Protein AF-A0A497K4I7-F1 (afdb_monomer_lite)

Structure (mmCIF, N/CA/C/O backbone):
data_AF-A0A497K4I7-F1
#
_entry.id   AF-A0A497K4I7-F1
#
loop_
_atom_site.group_PDB
_atom_site.id
_atom_site.type_symbol
_atom_site.label_atom_id
_atom_site.label_alt_id
_atom_site.label_comp_id
_atom_site.label_asym_id
_atom_site.label_entity_id
_atom_site.label_seq_id
_atom_site.pdbx_PDB_ins_code
_atom_site.Cartn_x
_atom_site.Cartn_y
_atom_site.Cartn_z
_atom_site.occupancy
_atom_site.B_iso_or_equiv
_atom_site.auth_seq_id
_atom_site.auth_comp_id
_atom_site.auth_asym_id
_atom_site.auth_atom_id
_atom_site.pdbx_PDB_model_num
ATOM 1 N N . MET A 1 1 ? -10.041 5.817 21.865 1.00 87.69 1 MET A N 1
ATOM 2 C CA . MET A 1 1 ? -8.755 6.330 21.330 1.00 87.69 1 MET A CA 1
ATOM 3 C C . MET A 1 1 ? -8.911 6.553 19.830 1.00 87.69 1 MET A C 1
ATOM 5 O O . MET A 1 1 ? -9.837 5.979 19.276 1.00 87.69 1 MET A O 1
ATOM 9 N N . GLU A 1 2 ? -8.095 7.388 19.181 1.00 95.50 2 GLU A N 1
ATOM 10 C CA . GLU A 1 2 ? -8.092 7.496 17.706 1.00 95.50 2 GLU A CA 1
ATOM 11 C C . GLU A 1 2 ? -7.263 6.373 17.074 1.00 95.50 2 GLU A C 1
ATOM 13 O O . GLU A 1 2 ? -6.288 5.930 17.684 1.00 95.50 2 GLU A O 1
ATOM 18 N N . LEU A 1 3 ? -7.648 5.897 15.887 1.00 98.06 3 LEU A N 1
ATOM 19 C CA . LEU A 1 3 ? -6.806 5.023 15.064 1.00 98.06 3 LEU A CA 1
ATOM 20 C C . LEU A 1 3 ? -5.891 5.893 14.199 1.00 98.06 3 LEU A C 1
ATOM 22 O O . LEU A 1 3 ? -6.379 6.745 13.462 1.00 98.06 3 LEU A O 1
ATOM 26 N N . ILE A 1 4 ? -4.584 5.686 14.287 1.00 98.38 4 ILE A N 1
ATOM 27 C CA . ILE A 1 4 ? -3.560 6.404 13.533 1.00 98.38 4 ILE A CA 1
ATOM 28 C C . ILE A 1 4 ? -3.126 5.519 12.370 1.00 98.38 4 ILE A C 1
ATOM 30 O O . ILE A 1 4 ? -2.641 4.406 12.575 1.00 98.38 4 ILE A O 1
ATOM 34 N N . VAL A 1 5 ? -3.283 6.011 11.145 1.00 98.62 5 VAL A N 1
ATOM 35 C CA . VAL A 1 5 ? -2.940 5.264 9.930 1.00 98.62 5 VAL A CA 1
ATOM 36 C C . VAL A 1 5 ? -1.812 5.965 9.192 1.00 98.62 5 VAL A C 1
ATOM 38 O O . VAL A 1 5 ? -1.880 7.174 8.956 1.00 98.62 5 VAL A O 1
ATOM 41 N N . LYS A 1 6 ? -0.785 5.204 8.803 1.00 98.62 6 LYS A N 1
ATOM 42 C CA . LYS A 1 6 ? 0.316 5.686 7.967 1.00 98.62 6 LYS A CA 1
ATOM 43 C C . LYS A 1 6 ? 0.135 5.221 6.518 1.00 98.62 6 LYS A C 1
ATOM 45 O O . LYS A 1 6 ? 0.376 4.049 6.225 1.00 98.62 6 LYS A O 1
ATOM 50 N N . PRO A 1 7 ? -0.274 6.106 5.595 1.00 98.69 7 PRO A N 1
ATOM 51 C CA . PRO A 1 7 ? -0.312 5.777 4.180 1.00 98.69 7 PRO A CA 1
ATOM 52 C C . PRO A 1 7 ? 1.095 5.801 3.569 1.00 98.69 7 PRO A C 1
ATOM 54 O O . PRO A 1 7 ? 1.846 6.771 3.718 1.00 98.69 7 PRO A O 1
ATOM 57 N N . ILE A 1 8 ? 1.447 4.728 2.860 1.00 98.69 8 ILE A N 1
ATOM 58 C CA . ILE A 1 8 ? 2.739 4.566 2.181 1.00 98.69 8 ILE A CA 1
ATOM 59 C C . ILE A 1 8 ? 2.489 4.131 0.741 1.00 98.69 8 ILE A C 1
ATOM 61 O O . ILE A 1 8 ? 1.824 3.128 0.508 1.00 98.69 8 ILE A O 1
ATOM 65 N N . LEU A 1 9 ? 3.060 4.846 -0.224 1.00 98.69 9 LEU A N 1
ATOM 66 C CA . LEU A 1 9 ? 3.118 4.445 -1.628 1.00 98.69 9 LEU A CA 1
ATOM 67 C C . LEU A 1 9 ? 4.492 3.858 -1.934 1.00 98.69 9 LEU A C 1
ATOM 69 O O . LEU A 1 9 ? 5.486 4.584 -1.913 1.00 98.69 9 LEU A O 1
ATOM 73 N N . THR A 1 10 ? 4.558 2.569 -2.271 1.00 98.38 10 THR A N 1
ATOM 74 C CA . THR A 1 10 ? 5.782 1.986 -2.836 1.00 98.38 10 THR A CA 1
ATOM 75 C C . THR A 1 10 ? 5.745 2.054 -4.351 1.00 98.38 10 THR A C 1
ATOM 77 O O . THR A 1 10 ? 4.765 1.657 -4.981 1.00 98.38 10 THR A O 1
ATOM 80 N N . TYR A 1 11 ? 6.823 2.535 -4.963 1.00 97.25 11 TYR A N 1
ATOM 81 C CA . TYR A 1 11 ? 6.907 2.709 -6.413 1.00 97.25 11 TYR A CA 1
ATOM 82 C C . TYR A 1 11 ? 8.323 2.443 -6.925 1.00 97.25 11 TYR A C 1
ATOM 84 O O . TYR A 1 11 ? 9.274 2.309 -6.157 1.00 97.25 11 TYR A O 1
ATOM 92 N N . ASN A 1 12 ? 8.480 2.368 -8.245 1.00 94.50 12 ASN A N 1
ATOM 93 C CA . ASN A 1 12 ? 9.794 2.400 -8.875 1.00 94.50 12 ASN A CA 1
ATOM 94 C C . ASN A 1 12 ? 9.686 2.979 -10.291 1.00 94.50 12 ASN A C 1
ATOM 96 O O . ASN A 1 12 ? 8.693 2.750 -10.973 1.00 94.50 12 ASN A O 1
ATOM 100 N N . ILE A 1 13 ? 10.709 3.713 -10.732 1.00 93.44 13 ILE A N 1
ATOM 101 C CA . ILE A 1 13 ? 10.779 4.315 -12.070 1.00 93.44 13 ILE A CA 1
ATOM 102 C C . ILE A 1 13 ? 11.928 3.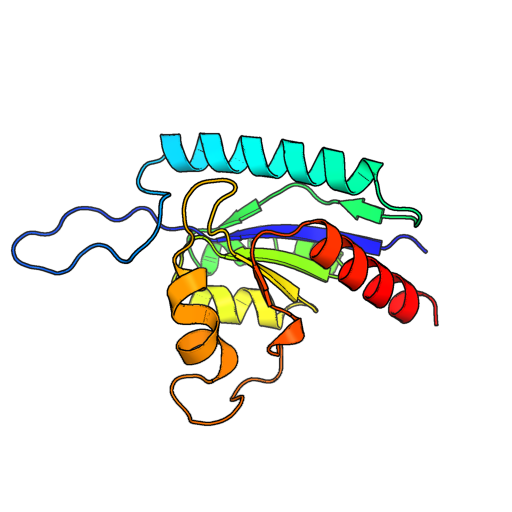649 -12.820 1.00 93.44 13 ILE A C 1
ATOM 104 O O . ILE A 1 13 ? 13.111 3.874 -12.539 1.00 93.44 13 ILE A O 1
ATOM 108 N N . TYR A 1 14 ? 11.570 2.789 -13.769 1.00 90.12 14 TYR A N 1
ATOM 109 C CA . TYR A 1 14 ? 12.526 1.965 -14.494 1.00 90.12 14 TYR A CA 1
ATOM 110 C C . TYR A 1 14 ? 13.097 2.713 -15.698 1.00 90.12 14 TYR A C 1
ATOM 112 O O . TYR A 1 14 ? 12.389 3.394 -16.435 1.00 90.12 14 TYR A O 1
ATOM 120 N N . LYS A 1 15 ? 14.401 2.549 -15.936 1.00 90.62 15 LYS A N 1
ATOM 121 C CA . LYS A 1 15 ? 15.073 3.086 -17.126 1.00 90.62 15 LYS A CA 1
ATOM 122 C C . LYS A 1 15 ? 15.297 1.977 -18.139 1.00 90.62 15 LYS A C 1
ATOM 124 O O . LYS A 1 15 ? 15.761 0.895 -17.774 1.00 90.62 15 LYS A O 1
ATOM 129 N N . ARG A 1 16 ? 15.018 2.270 -19.413 1.00 90.38 16 ARG A N 1
ATOM 130 C CA . ARG A 1 16 ? 15.249 1.338 -20.520 1.00 90.38 16 ARG A CA 1
ATOM 131 C C . ARG A 1 16 ? 16.691 0.848 -20.527 1.00 90.38 16 ARG A C 1
ATOM 133 O O . ARG A 1 16 ? 17.621 1.648 -20.460 1.00 90.38 16 ARG A O 1
ATOM 140 N N . ARG A 1 17 ? 16.857 -0.469 -20.651 1.00 90.44 17 ARG A N 1
ATOM 141 C CA . ARG A 1 17 ? 18.150 -1.123 -20.872 1.00 90.44 17 ARG A CA 1
ATOM 142 C C . ARG A 1 17 ? 18.095 -1.897 -22.175 1.00 90.44 17 ARG A C 1
ATOM 144 O O . ARG A 1 17 ? 17.111 -2.582 -22.454 1.00 90.44 17 ARG A O 1
ATOM 151 N N . GLU A 1 18 ? 19.123 -1.729 -22.993 1.00 94.12 18 GLU A N 1
ATOM 152 C CA . GLU A 1 18 ? 19.224 -2.430 -24.266 1.00 94.12 18 GLU A CA 1
ATOM 153 C C . GLU A 1 18 ? 19.346 -3.943 -24.037 1.00 94.12 18 GLU A C 1
ATOM 155 O O . GLU A 1 18 ? 19.950 -4.385 -23.059 1.00 94.12 18 GLU A O 1
ATOM 160 N N . ALA A 1 19 ? 18.702 -4.723 -24.911 1.00 91.50 19 ALA A N 1
ATOM 161 C CA . ALA A 1 19 ? 18.718 -6.188 -24.901 1.00 91.50 19 ALA A CA 1
ATOM 162 C C . ALA A 1 19 ? 18.365 -6.852 -23.548 1.00 91.50 19 ALA A C 1
ATOM 164 O O . ALA A 1 19 ? 18.774 -7.978 -23.289 1.00 91.50 19 ALA A O 1
ATOM 165 N N . THR A 1 20 ? 17.605 -6.174 -22.679 1.00 90.69 20 THR A N 1
ATOM 166 C CA . THR A 1 20 ? 17.272 -6.659 -21.329 1.00 90.69 20 THR A CA 1
ATOM 167 C C . THR A 1 20 ? 15.808 -6.376 -21.001 1.00 90.69 20 THR A C 1
ATOM 169 O O . THR A 1 20 ? 15.304 -5.295 -21.305 1.00 90.69 20 THR A O 1
ATOM 172 N N . SER A 1 21 ? 15.123 -7.298 -20.318 1.00 86.44 21 SER A N 1
ATOM 173 C CA . SER A 1 21 ? 13.840 -7.001 -19.670 1.00 86.44 21 SER A CA 1
ATOM 174 C C . SER A 1 21 ? 14.073 -6.016 -18.524 1.00 86.44 21 SER A C 1
ATOM 176 O O . SER A 1 21 ? 14.692 -6.357 -17.518 1.00 86.44 21 SER A O 1
ATOM 178 N N . TRP A 1 22 ? 13.627 -4.775 -18.690 1.00 85.62 22 TRP A N 1
ATOM 179 C CA . TRP A 1 22 ? 13.996 -3.677 -17.791 1.00 85.62 22 TRP A CA 1
ATOM 180 C C . TRP A 1 22 ? 12.826 -3.129 -16.972 1.00 85.62 22 TRP A C 1
ATOM 182 O O . TRP A 1 22 ? 13.065 -2.367 -16.039 1.00 85.62 22 TRP A O 1
ATOM 192 N N . ARG A 1 23 ? 11.586 -3.496 -17.321 1.00 88.06 23 ARG A N 1
ATOM 193 C CA . ARG A 1 23 ? 10.359 -2.935 -16.751 1.00 88.06 23 ARG A CA 1
ATOM 194 C C . ARG A 1 23 ? 9.365 -4.039 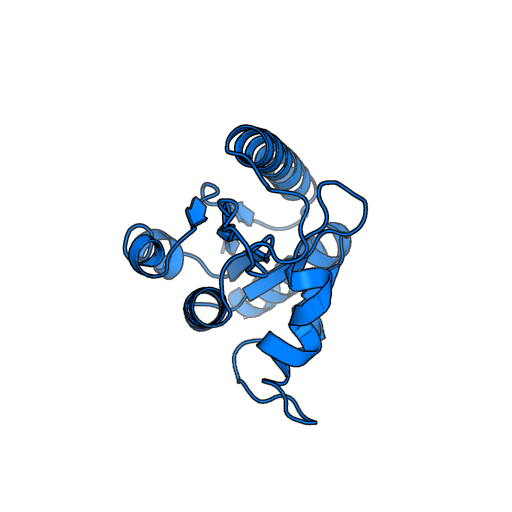-16.373 1.00 88.06 23 ARG A C 1
ATOM 196 O O . ARG A 1 23 ? 9.061 -4.852 -17.247 1.00 88.06 23 ARG A O 1
ATOM 203 N N . PRO A 1 24 ? 8.850 -4.061 -15.133 1.00 87.62 24 PRO A N 1
ATOM 204 C CA . PRO A 1 24 ? 7.735 -4.917 -14.745 1.00 87.62 24 PRO A CA 1
ATOM 205 C C . PRO A 1 24 ? 6.390 -4.318 -15.194 1.00 87.62 24 PRO A C 1
ATOM 207 O O . PRO A 1 24 ? 6.345 -3.260 -15.826 1.00 87.62 24 PRO A O 1
ATOM 210 N N . TRP A 1 25 ? 5.282 -4.982 -14.871 1.00 89.00 25 TRP A N 1
ATOM 211 C CA . TRP A 1 25 ? 3.951 -4.395 -15.030 1.00 89.00 25 TRP A CA 1
ATOM 212 C C . TRP A 1 25 ? 3.767 -3.191 -14.093 1.00 89.00 25 TRP A C 1
ATOM 214 O O . TRP A 1 25 ? 4.481 -3.046 -13.102 1.00 89.00 25 TRP A O 1
ATOM 224 N N . GLY A 1 26 ? 2.828 -2.306 -14.425 1.00 92.62 26 GLY A N 1
ATOM 225 C CA . GLY A 1 26 ? 2.511 -1.124 -13.622 1.00 92.62 26 GLY A CA 1
ATOM 226 C C . GLY A 1 26 ? 2.257 0.124 -14.466 1.00 92.62 26 GLY A C 1
ATOM 227 O O . GLY A 1 26 ? 2.810 0.274 -15.558 1.00 92.62 26 GLY A O 1
ATOM 228 N N . GLY A 1 27 ? 1.417 1.027 -13.969 1.00 93.31 27 GLY A N 1
ATOM 229 C CA . GLY A 1 27 ? 1.047 2.267 -14.652 1.00 93.31 27 GLY A CA 1
ATOM 230 C C . GLY A 1 27 ? 1.920 3.475 -14.302 1.00 93.31 27 GLY A C 1
ATOM 231 O O . GLY A 1 27 ? 1.925 4.429 -15.066 1.00 93.31 27 GLY A O 1
ATOM 232 N N . ILE A 1 28 ? 2.691 3.431 -13.208 1.00 95.38 28 ILE A N 1
ATOM 233 C CA . ILE A 1 28 ? 3.593 4.523 -12.803 1.00 95.38 28 ILE A CA 1
ATOM 234 C C . ILE A 1 28 ? 4.959 4.314 -13.457 1.00 95.38 28 ILE A C 1
ATOM 236 O O . ILE A 1 28 ? 5.679 3.379 -13.103 1.00 95.38 28 ILE A O 1
ATOM 240 N N . GLN A 1 29 ? 5.310 5.154 -14.431 1.00 93.00 29 GLN A N 1
ATOM 241 C CA . GLN A 1 29 ? 6.519 4.991 -15.248 1.00 93.00 29 GLN A CA 1
ATOM 242 C C . GLN A 1 29 ? 7.407 6.231 -15.295 1.00 93.00 29 GLN A C 1
ATOM 244 O O . GLN A 1 29 ? 8.579 6.135 -15.663 1.00 93.00 29 GLN A O 1
ATOM 249 N N . THR A 1 30 ? 6.869 7.385 -14.926 1.00 95.19 30 THR A N 1
ATOM 250 C CA . THR A 1 30 ? 7.566 8.666 -14.899 1.00 95.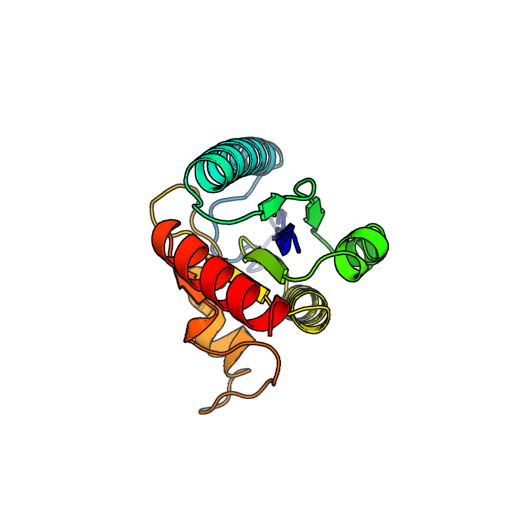19 30 THR A CA 1
ATOM 251 C C . THR A 1 30 ? 7.336 9.381 -13.570 1.00 95.19 30 THR A C 1
ATOM 253 O O . THR A 1 30 ? 6.444 9.031 -12.800 1.00 95.19 30 THR A O 1
ATOM 256 N N . GLU A 1 31 ? 8.135 10.416 -13.306 1.00 96.06 31 GLU A N 1
ATOM 257 C CA . GLU A 1 31 ? 7.920 11.303 -12.152 1.00 96.06 31 GLU A CA 1
ATOM 258 C C . GLU A 1 31 ? 6.573 12.045 -12.246 1.00 96.06 31 GLU A C 1
ATOM 260 O O . GLU A 1 31 ? 5.977 12.366 -11.223 1.00 96.06 31 GLU A O 1
ATOM 265 N N . SER A 1 32 ? 6.068 12.285 -13.466 1.00 97.31 32 SER A N 1
ATOM 266 C CA . SER A 1 32 ? 4.744 12.884 -13.682 1.00 97.31 32 SER A CA 1
ATOM 267 C C . SER A 1 32 ? 3.638 11.929 -13.245 1.00 97.31 32 SER A C 1
ATOM 269 O O . SER A 1 32 ? 2.768 12.326 -12.478 1.00 97.31 32 SER A O 1
ATOM 271 N N . ASP A 1 33 ? 3.719 10.659 -13.654 1.00 96.94 33 ASP A N 1
ATOM 272 C CA . ASP A 1 33 ? 2.738 9.639 -13.257 1.00 96.94 33 ASP A CA 1
ATOM 273 C C . ASP A 1 33 ? 2.718 9.470 -11.731 1.00 96.94 33 ASP A C 1
ATOM 275 O O . ASP A 1 33 ? 1.659 9.312 -11.128 1.00 96.94 33 ASP A O 1
ATOM 279 N N . LEU A 1 34 ? 3.896 9.523 -11.094 1.00 97.69 34 LEU A N 1
ATOM 280 C CA . LEU A 1 34 ? 4.017 9.469 -9.638 1.00 97.69 34 LEU A CA 1
ATOM 281 C C . LEU A 1 34 ? 3.346 10.675 -8.973 1.00 97.69 34 LEU A C 1
ATOM 283 O O . LEU A 1 34 ? 2.656 10.507 -7.971 1.00 97.69 34 LEU A O 1
ATOM 287 N N . ALA A 1 35 ? 3.559 11.881 -9.503 1.00 98.12 35 ALA A N 1
ATOM 288 C CA . ALA A 1 35 ? 2.954 13.094 -8.967 1.00 98.12 35 ALA A CA 1
ATOM 289 C C . ALA A 1 35 ? 1.422 13.067 -9.093 1.00 98.12 35 ALA A C 1
ATOM 291 O O . ALA A 1 35 ? 0.729 13.373 -8.123 1.00 98.12 35 ALA A O 1
ATOM 292 N N . GLU A 1 36 ? 0.901 12.645 -10.247 1.00 98.19 36 GLU A N 1
ATOM 293 C CA . GLU A 1 36 ? -0.539 12.478 -10.473 1.00 98.19 36 GLU A CA 1
ATOM 294 C C . GLU A 1 36 ? -1.144 11.442 -9.524 1.00 98.19 36 GLU A C 1
ATOM 296 O O . GLU A 1 36 ? -2.193 11.683 -8.923 1.00 98.19 36 GLU A O 1
ATOM 301 N N . GLU A 1 37 ? -0.472 10.303 -9.342 1.00 98.19 37 GLU A N 1
ATOM 302 C CA . GLU A 1 37 ? -0.956 9.262 -8.441 1.00 98.19 37 GLU A CA 1
ATOM 303 C C . GLU A 1 37 ? -0.901 9.694 -6.976 1.00 98.19 37 GLU A C 1
ATOM 305 O O . GLU A 1 37 ? -1.832 9.438 -6.216 1.00 98.19 37 GLU A O 1
ATOM 310 N N . ARG A 1 38 ? 0.153 10.407 -6.576 1.00 98.38 38 ARG A N 1
ATOM 311 C CA . ARG A 1 38 ? 0.257 10.976 -5.233 1.00 98.38 38 ARG A CA 1
ATOM 312 C C . ARG A 1 38 ? -0.914 11.917 -4.941 1.00 98.38 38 ARG A C 1
ATOM 314 O O . ARG A 1 38 ? -1.530 11.787 -3.889 1.00 98.38 38 ARG A O 1
ATOM 321 N N . MET A 1 39 ? -1.227 12.830 -5.863 1.00 98.12 39 MET A N 1
ATOM 322 C CA . MET A 1 39 ? -2.358 13.753 -5.711 1.00 98.12 39 MET A CA 1
ATOM 323 C C . MET A 1 39 ? -3.686 12.999 -5.606 1.00 98.12 39 MET A C 1
ATOM 325 O O . MET A 1 39 ? -4.480 13.281 -4.713 1.00 98.12 39 MET A O 1
ATOM 329 N N . ARG A 1 40 ? -3.895 11.992 -6.464 1.00 98.19 40 ARG A N 1
ATOM 330 C CA . ARG A 1 40 ? -5.087 11.135 -6.422 1.00 98.19 40 ARG A CA 1
ATOM 331 C C . ARG A 1 40 ? -5.244 10.450 -5.066 1.00 98.19 40 ARG A C 1
ATOM 333 O O . ARG A 1 40 ? -6.326 10.477 -4.492 1.00 98.19 40 ARG A O 1
ATOM 340 N N . ILE A 1 41 ? -4.175 9.846 -4.547 1.00 98.38 41 ILE A N 1
ATOM 341 C CA . ILE A 1 41 ? -4.201 9.175 -3.242 1.00 98.38 41 ILE A CA 1
ATOM 342 C C . ILE A 1 41 ? -4.504 10.180 -2.124 1.00 98.38 41 ILE A C 1
ATOM 344 O O . ILE A 1 41 ? -5.300 9.878 -1.239 1.00 98.38 41 ILE A O 1
ATOM 348 N N . GLU A 1 42 ? -3.891 11.366 -2.146 1.00 98.19 42 GLU A N 1
ATOM 349 C CA . GLU A 1 42 ? -4.142 12.406 -1.140 1.00 98.19 42 GLU A CA 1
ATOM 350 C C . GLU A 1 42 ? -5.627 12.830 -1.118 1.00 98.19 42 GLU A C 1
ATOM 352 O O . GLU A 1 42 ? -6.216 12.921 -0.036 1.00 98.19 42 GLU A O 1
ATOM 357 N N . GLU A 1 43 ? -6.256 13.006 -2.285 1.00 97.88 43 GLU A N 1
ATOM 358 C CA . GLU A 1 43 ? -7.697 13.287 -2.403 1.00 97.88 43 GLU A CA 1
ATOM 359 C C . GLU A 1 43 ? -8.556 12.125 -1.879 1.00 97.88 43 GLU A C 1
ATOM 361 O O . GLU A 1 43 ? -9.438 12.317 -1.042 1.00 97.88 43 GLU A O 1
ATOM 366 N N . GLU A 1 44 ? -8.268 10.898 -2.309 1.00 97.62 44 GLU A N 1
ATOM 367 C CA . GLU A 1 44 ? -9.048 9.714 -1.936 1.00 97.62 44 GLU A CA 1
ATOM 368 C C . GLU A 1 44 ? -8.962 9.389 -0.438 1.00 97.62 44 GLU A C 1
ATOM 370 O O . GLU A 1 44 ? -9.952 8.982 0.173 1.00 97.62 44 GLU A O 1
ATOM 375 N N . ILE A 1 45 ? -7.798 9.590 0.182 1.00 96.88 45 ILE A N 1
ATOM 376 C CA . ILE A 1 45 ? -7.625 9.434 1.629 1.00 96.88 45 ILE A CA 1
ATOM 377 C C . ILE A 1 45 ? -8.391 10.528 2.385 1.00 96.88 45 ILE A C 1
ATOM 379 O O . ILE A 1 45 ? -8.980 10.248 3.437 1.00 96.88 45 ILE A O 1
ATOM 383 N N . SER A 1 46 ? -8.421 11.758 1.864 1.00 96.19 46 SER A N 1
ATOM 384 C CA . SER A 1 46 ? -9.245 12.830 2.434 1.00 96.19 46 SER A CA 1
ATOM 385 C C . SER A 1 46 ? -10.728 12.441 2.421 1.00 96.19 46 SER A C 1
ATOM 387 O O . SER A 1 46 ? -11.387 12.459 3.465 1.00 96.19 46 SER A O 1
ATOM 389 N N . ASP A 1 47 ? -11.218 11.958 1.277 1.00 96.38 47 ASP A N 1
ATOM 390 C CA . ASP A 1 47 ? -12.587 11.466 1.108 1.00 96.38 47 ASP A CA 1
ATOM 391 C C . ASP A 1 47 ? -12.902 10.264 2.006 1.00 96.38 47 ASP A C 1
ATOM 393 O O . ASP A 1 47 ? -13.994 10.176 2.575 1.00 96.38 47 ASP A O 1
ATOM 397 N N . LEU A 1 48 ? -11.965 9.324 2.146 1.00 96.25 48 LEU A N 1
ATOM 398 C CA . LEU A 1 48 ? -12.098 8.187 3.054 1.00 96.25 48 LEU A CA 1
ATOM 399 C C . LEU A 1 48 ? -12.233 8.668 4.498 1.00 96.25 48 LEU A C 1
ATOM 401 O O . LEU A 1 48 ? -13.137 8.227 5.207 1.00 96.25 48 LEU A O 1
ATOM 405 N N . SER A 1 49 ? -11.381 9.604 4.916 1.00 94.38 49 SER A N 1
ATOM 406 C CA . SER A 1 49 ? -11.387 10.160 6.275 1.00 94.38 49 SER A CA 1
ATOM 407 C C . SER A 1 49 ? -12.683 10.912 6.588 1.00 94.38 49 SER A C 1
ATOM 409 O O . SER A 1 49 ? -13.107 10.942 7.738 1.00 94.38 49 SER A O 1
ATOM 411 N N . ALA A 1 50 ? -13.352 11.472 5.577 1.00 94.31 50 ALA A N 1
ATOM 412 C CA . ALA A 1 50 ? -14.664 12.101 5.730 1.00 94.31 50 ALA A CA 1
ATOM 413 C C . ALA A 1 50 ? -15.830 11.094 5.828 1.00 94.31 50 ALA A C 1
ATOM 415 O O . ALA A 1 50 ? -16.897 11.441 6.334 1.00 94.31 50 ALA A O 1
ATOM 416 N N . LYS A 1 51 ? -15.654 9.861 5.332 1.00 94.62 51 LYS A N 1
ATOM 417 C CA . LYS A 1 51 ? -16.700 8.819 5.285 1.00 94.62 51 LYS A CA 1
ATOM 418 C C . LYS A 1 51 ? -16.698 7.881 6.491 1.00 94.62 51 LYS A C 1
ATOM 420 O O . LYS A 1 51 ? -17.683 7.170 6.691 1.00 94.62 51 LYS A O 1
ATOM 425 N N . VAL A 1 52 ? -15.609 7.824 7.257 1.00 95.81 52 VAL A N 1
ATOM 426 C CA . VAL A 1 52 ? -15.532 6.946 8.431 1.00 95.81 52 VAL A CA 1
ATOM 427 C C . VAL A 1 52 ? -16.413 7.448 9.575 1.00 95.81 52 VAL A C 1
ATOM 429 O O . VAL A 1 52 ? -16.569 8.644 9.801 1.00 95.81 52 VAL A O 1
ATOM 432 N N . ASP A 1 53 ? -16.976 6.506 10.326 1.00 94.69 53 ASP A N 1
ATOM 433 C CA . ASP A 1 53 ? -17.859 6.736 11.474 1.00 94.69 53 ASP A CA 1
ATOM 434 C C . ASP A 1 53 ? -17.147 6.565 12.829 1.00 94.69 53 ASP A C 1
ATOM 436 O O . ASP A 1 53 ? -17.792 6.513 13.876 1.00 94.69 53 ASP A O 1
ATOM 440 N N . PHE A 1 54 ? -15.815 6.483 12.826 1.00 96.25 54 PHE A N 1
ATOM 441 C CA . PHE A 1 54 ? -14.977 6.331 14.015 1.00 96.25 54 PHE A CA 1
ATOM 442 C C . PHE A 1 54 ? -13.787 7.307 13.992 1.00 96.25 54 PHE A C 1
ATOM 444 O O . PHE A 1 54 ? -13.368 7.734 12.916 1.00 96.25 54 PHE A O 1
ATOM 451 N N . PRO A 1 55 ? -13.209 7.658 15.161 1.00 96.75 55 PRO A N 1
ATOM 452 C CA . PRO A 1 55 ? -12.031 8.518 15.238 1.00 96.75 55 PRO A CA 1
ATOM 453 C C . PRO A 1 55 ? -10.825 7.927 14.493 1.00 96.75 55 PRO A C 1
ATOM 455 O O . PRO A 1 55 ? -10.213 6.955 14.947 1.00 96.75 55 PRO A O 1
ATOM 458 N N . LEU A 1 56 ? -10.479 8.548 13.368 1.00 97.31 56 LEU A N 1
ATOM 459 C CA . LEU A 1 56 ? -9.373 8.186 12.490 1.00 97.31 56 LEU A CA 1
ATOM 460 C C . LEU A 1 56 ? -8.481 9.408 12.273 1.00 97.31 56 LEU A C 1
ATOM 462 O O . LEU A 1 56 ? -8.965 10.485 11.926 1.00 97.31 56 LEU A O 1
ATOM 466 N N . ARG A 1 57 ? -7.172 9.218 12.416 1.00 97.62 57 ARG A N 1
ATOM 467 C CA . ARG A 1 57 ? -6.154 10.197 12.059 1.00 97.62 57 ARG A CA 1
ATOM 468 C C . ARG A 1 57 ? -5.254 9.615 10.983 1.00 97.62 57 ARG A C 1
ATOM 470 O O . ARG A 1 57 ? -4.533 8.649 11.220 1.00 97.62 57 ARG A O 1
ATOM 477 N N . MET A 1 58 ? -5.259 10.241 9.814 1.00 97.50 58 MET A N 1
ATOM 478 C CA . MET A 1 58 ? -4.328 9.892 8.752 1.00 97.50 58 MET A CA 1
ATOM 479 C C . MET A 1 58 ? -3.038 10.707 8.878 1.00 97.50 58 MET A C 1
ATOM 481 O O . MET A 1 58 ? -3.080 11.936 8.963 1.00 97.50 58 MET A O 1
ATOM 485 N N . LEU A 1 59 ? -1.890 10.032 8.884 1.00 98.12 59 LEU A N 1
ATOM 486 C CA . LEU A 1 59 ? -0.589 10.681 8.732 1.00 98.12 59 LEU A CA 1
ATOM 487 C C . LEU A 1 59 ? -0.347 11.070 7.260 1.00 98.12 59 LEU A C 1
ATOM 489 O O . LEU A 1 59 ? -1.008 10.535 6.368 1.00 98.12 59 LEU A O 1
ATOM 493 N N . PRO A 1 60 ? 0.600 11.983 6.972 1.00 97.44 60 PRO A N 1
ATOM 494 C CA . PRO A 1 60 ? 0.930 12.343 5.597 1.00 97.44 60 PRO A CA 1
ATOM 495 C C . PRO A 1 60 ? 1.371 11.133 4.764 1.00 97.44 60 PRO A C 1
ATOM 497 O O . PRO A 1 60 ? 2.118 10.277 5.252 1.00 97.44 60 PRO A O 1
ATOM 500 N N . LEU A 1 61 ? 0.948 11.100 3.496 1.00 98.50 61 LEU A N 1
ATOM 501 C CA . LEU A 1 61 ? 1.385 10.108 2.515 1.00 98.50 61 LEU A CA 1
ATOM 502 C C . LEU A 1 61 ? 2.895 10.202 2.288 1.00 98.50 61 LEU A C 1
ATOM 504 O O . LEU A 1 61 ? 3.424 11.263 1.952 1.00 98.50 61 LEU A O 1
ATOM 508 N N . THR A 1 62 ? 3.579 9.066 2.407 1.00 98.25 62 THR A N 1
ATOM 509 C CA . THR A 1 62 ? 5.000 8.945 2.064 1.00 98.25 62 THR A CA 1
ATOM 510 C C . THR A 1 62 ? 5.168 8.076 0.826 1.00 98.25 62 THR A C 1
ATOM 512 O O . THR A 1 62 ? 4.645 6.969 0.762 1.00 98.25 62 THR A O 1
ATOM 515 N N . CYS A 1 63 ? 5.942 8.558 -0.146 1.00 98.19 63 CYS A N 1
ATOM 516 C CA . CYS A 1 63 ? 6.341 7.780 -1.316 1.00 98.19 63 CYS A CA 1
ATOM 517 C C . CYS A 1 63 ? 7.736 7.187 -1.083 1.00 98.19 63 CYS A C 1
ATOM 519 O O . CYS A 1 63 ? 8.690 7.939 -0.899 1.00 98.19 63 CYS A O 1
ATOM 521 N N . ILE A 1 64 ? 7.858 5.862 -1.125 1.00 97.44 64 ILE A N 1
ATOM 522 C CA . ILE A 1 64 ? 9.101 5.126 -0.869 1.00 97.44 64 ILE A CA 1
ATOM 523 C C . ILE A 1 64 ? 9.483 4.338 -2.118 1.00 97.44 64 ILE A C 1
ATOM 525 O O . ILE A 1 64 ? 8.694 3.562 -2.661 1.00 97.44 64 ILE A O 1
ATOM 529 N N . ARG A 1 65 ? 10.723 4.506 -2.568 1.00 95.38 65 ARG A N 1
ATOM 530 C CA . ARG A 1 65 ? 11.282 3.772 -3.709 1.00 95.38 65 ARG A CA 1
ATOM 531 C C . ARG A 1 65 ? 12.299 2.719 -3.294 1.00 95.38 65 ARG A C 1
ATOM 533 O O . ARG A 1 65 ? 12.519 1.753 -4.021 1.00 95.38 65 ARG A O 1
ATOM 540 N N . ARG A 1 66 ? 12.986 2.928 -2.170 1.00 94.94 66 ARG A N 1
ATOM 541 C CA . ARG A 1 66 ? 14.088 2.073 -1.701 1.00 94.94 66 ARG A CA 1
ATOM 542 C C . ARG A 1 66 ? 13.954 1.803 -0.213 1.00 94.94 66 ARG A C 1
ATOM 544 O O . ARG A 1 66 ? 13.531 2.679 0.523 1.00 94.94 66 ARG A O 1
ATOM 551 N N . ILE A 1 67 ? 14.433 0.642 0.231 1.00 93.81 67 ILE A N 1
ATOM 552 C CA . ILE A 1 67 ? 14.381 0.221 1.643 1.00 93.81 67 ILE A CA 1
ATOM 553 C C . ILE A 1 67 ? 14.970 1.281 2.580 1.00 93.81 67 ILE A C 1
ATOM 555 O O . ILE A 1 67 ? 14.373 1.580 3.598 1.00 93.81 67 ILE A O 1
ATOM 559 N N . LYS A 1 68 ? 16.088 1.913 2.203 1.00 94.06 68 LYS A N 1
ATOM 560 C CA . LYS A 1 68 ? 16.736 2.956 3.019 1.00 94.06 68 LYS A CA 1
ATOM 561 C C . LYS A 1 68 ? 15.859 4.183 3.289 1.00 94.06 68 LYS A C 1
ATOM 563 O O . LYS A 1 68 ? 16.096 4.880 4.257 1.00 94.06 68 LYS A O 1
ATOM 568 N N . GLU A 1 69 ? 14.884 4.463 2.427 1.00 95.12 69 GLU A N 1
ATOM 569 C CA . GLU A 1 69 ? 13.953 5.589 2.607 1.00 95.12 69 GLU A CA 1
ATOM 570 C C . GLU A 1 69 ? 12.853 5.249 3.635 1.00 95.12 69 GLU A C 1
ATOM 572 O O . GLU A 1 69 ? 12.092 6.126 4.028 1.00 95.12 69 GLU A O 1
ATOM 577 N N . LEU A 1 70 ? 12.758 3.987 4.085 1.00 93.81 70 LEU A N 1
ATOM 578 C CA . LEU A 1 70 ? 11.882 3.592 5.191 1.00 93.81 70 LEU A CA 1
ATOM 579 C C . LEU A 1 70 ? 12.407 4.106 6.537 1.00 93.81 70 LEU A C 1
ATOM 581 O O . LEU A 1 70 ? 11.606 4.480 7.389 1.00 93.81 70 LEU A O 1
ATOM 585 N N . ASP A 1 71 ? 13.731 4.170 6.703 1.00 93.81 71 ASP A N 1
ATOM 586 C CA . ASP A 1 71 ? 14.368 4.678 7.924 1.00 93.81 71 ASP A CA 1
ATOM 587 C C . ASP A 1 71 ? 13.989 6.149 8.172 1.00 93.81 71 ASP A C 1
ATOM 589 O O . ASP A 1 71 ? 13.745 6.545 9.309 1.00 93.81 71 ASP A O 1
ATOM 593 N N . ASP A 1 72 ? 13.843 6.936 7.098 1.00 94.19 72 ASP A N 1
ATOM 594 C CA . ASP A 1 72 ? 13.480 8.360 7.151 1.00 94.19 72 ASP A CA 1
ATOM 595 C C . ASP A 1 72 ? 12.056 8.607 7.685 1.00 94.19 72 ASP A C 1
ATOM 597 O O .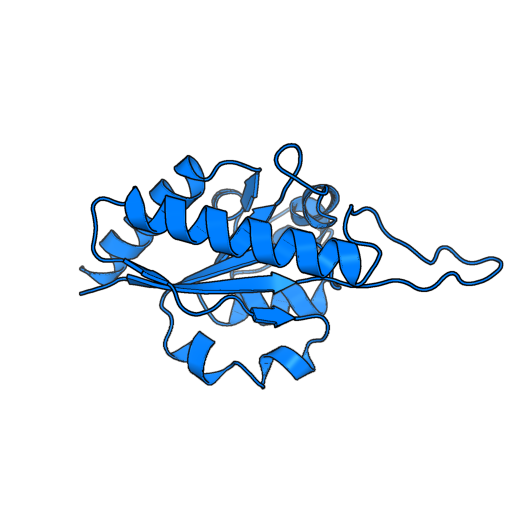 ASP A 1 72 ? 11.716 9.734 8.048 1.00 94.19 72 ASP A O 1
ATOM 601 N N . VAL A 1 73 ? 11.207 7.574 7.716 1.00 95.44 73 VAL A N 1
ATOM 602 C CA . VAL A 1 73 ? 9.813 7.662 8.182 1.00 95.44 73 VAL A CA 1
ATOM 603 C C . VAL A 1 73 ? 9.494 6.682 9.305 1.00 95.44 73 VAL A C 1
ATOM 605 O O . VAL A 1 73 ? 8.320 6.459 9.607 1.00 95.44 73 VAL A O 1
ATOM 608 N N . MET A 1 74 ? 10.516 6.100 9.937 1.00 96.38 74 MET A N 1
ATOM 609 C CA . MET A 1 74 ? 10.317 5.090 10.974 1.00 96.38 74 MET A CA 1
ATOM 610 C C . MET A 1 74 ? 9.546 5.644 12.178 1.00 96.38 74 MET A C 1
ATOM 612 O O . MET A 1 74 ? 8.635 4.980 12.656 1.00 96.38 74 MET A O 1
ATOM 616 N N . ASP A 1 75 ? 9.804 6.886 12.596 1.00 96.88 75 ASP A N 1
ATOM 617 C CA . ASP A 1 75 ? 9.079 7.532 13.704 1.00 96.88 75 ASP A CA 1
ATOM 618 C C . ASP A 1 75 ? 7.560 7.635 13.429 1.00 96.88 75 ASP A C 1
ATOM 620 O O . ASP A 1 75 ? 6.718 7.379 14.298 1.00 96.88 75 ASP A O 1
ATOM 624 N N . ASP A 1 76 ? 7.183 7.962 12.188 1.00 96.88 76 ASP A N 1
ATOM 625 C CA . ASP A 1 76 ? 5.785 7.991 11.738 1.00 96.88 76 ASP A CA 1
ATOM 626 C C . ASP A 1 76 ? 5.176 6.580 11.727 1.00 96.88 76 ASP A C 1
ATOM 628 O O . ASP A 1 76 ? 4.019 6.384 12.103 1.00 96.88 76 ASP A O 1
ATOM 632 N N . VAL A 1 77 ? 5.948 5.582 11.289 1.00 97.25 77 VAL A N 1
ATOM 633 C CA . VAL A 1 77 ? 5.514 4.180 11.265 1.00 97.25 77 VAL A CA 1
ATOM 634 C C . VAL A 1 77 ? 5.316 3.652 12.688 1.00 97.25 77 VAL A C 1
ATOM 636 O O . VAL A 1 77 ? 4.288 3.039 12.977 1.00 97.25 77 VAL A O 1
ATOM 639 N N . GLU A 1 78 ? 6.243 3.936 13.600 1.00 96.75 78 GLU A N 1
ATOM 640 C CA . GLU A 1 78 ? 6.182 3.516 15.000 1.00 96.75 78 GLU A CA 1
ATOM 641 C C . GLU A 1 78 ? 5.057 4.200 15.785 1.00 96.75 78 GLU A C 1
ATOM 643 O O . GLU A 1 78 ? 4.478 3.602 16.700 1.00 96.75 78 GLU A O 1
ATOM 648 N N . SER A 1 79 ? 4.712 5.435 15.425 1.00 96.62 79 SER A N 1
ATOM 649 C CA . SER A 1 79 ? 3.582 6.151 16.023 1.00 96.62 79 SER A CA 1
ATOM 650 C C . SER A 1 79 ? 2.222 5.769 15.423 1.00 96.62 79 SER A C 1
ATOM 652 O O . SER A 1 79 ? 1.188 6.099 16.006 1.00 96.62 79 SER A O 1
ATOM 654 N N . SER A 1 80 ? 2.202 5.049 14.298 1.00 98.00 80 SER A N 1
ATOM 655 C CA . SER A 1 80 ? 0.975 4.566 13.659 1.00 98.00 80 SER A CA 1
ATOM 656 C C . SER A 1 80 ? 0.499 3.216 14.204 1.00 98.00 80 SER A C 1
ATOM 658 O O . SER A 1 80 ? 1.283 2.385 14.665 1.00 98.00 80 SER A O 1
ATOM 660 N N . ASP A 1 81 ? -0.807 2.966 14.134 1.00 98.19 81 ASP A N 1
ATOM 661 C CA . ASP A 1 81 ? -1.397 1.672 14.488 1.00 98.19 81 ASP A CA 1
ATOM 662 C C . ASP A 1 81 ? -1.444 0.718 13.288 1.00 98.19 81 ASP A C 1
ATOM 664 O O . ASP A 1 81 ? -1.305 -0.493 13.455 1.00 98.19 81 ASP A O 1
ATOM 668 N N . VAL A 1 82 ? -1.662 1.262 12.086 1.00 98.38 82 VAL A N 1
ATOM 669 C CA . VAL A 1 82 ? -1.858 0.504 10.843 1.00 98.38 82 VAL A CA 1
ATOM 670 C C . VAL A 1 82 ? -1.155 1.211 9.687 1.00 98.38 82 VAL A C 1
ATOM 672 O O . VAL A 1 82 ? -1.221 2.437 9.566 1.00 98.38 82 VAL A O 1
ATOM 675 N N . ILE A 1 83 ? -0.538 0.442 8.793 1.00 98.75 83 ILE A N 1
ATOM 676 C CA . ILE A 1 83 ? -0.038 0.941 7.509 1.00 98.75 83 ILE A CA 1
ATOM 677 C C . ILE A 1 83 ? -1.100 0.711 6.431 1.00 98.75 83 ILE A C 1
ATOM 679 O O . ILE A 1 83 ? -1.601 -0.400 6.264 1.00 98.75 83 ILE A O 1
ATOM 683 N N . LEU A 1 84 ? -1.413 1.750 5.658 1.00 98.81 84 LEU A N 1
ATOM 684 C CA . LEU A 1 84 ? -2.154 1.617 4.403 1.00 98.81 84 LEU A CA 1
ATOM 685 C C . LEU A 1 84 ? -1.148 1.655 3.249 1.00 98.81 84 LEU A C 1
ATOM 687 O O . LEU A 1 84 ? -0.686 2.722 2.840 1.00 98.81 84 LEU A O 1
ATOM 691 N N . LEU A 1 85 ? -0.764 0.476 2.768 1.00 98.81 85 LEU A N 1
ATOM 692 C CA . LEU A 1 85 ? 0.266 0.303 1.753 1.00 98.81 85 LEU A CA 1
ATOM 693 C C . LEU A 1 85 ? -0.349 0.314 0.351 1.00 98.81 85 LEU A C 1
ATOM 695 O O . LEU A 1 85 ? -0.962 -0.659 -0.075 1.00 98.81 85 LEU A O 1
ATOM 699 N N . TYR A 1 86 ? -0.108 1.382 -0.399 1.00 98.75 86 TYR A N 1
ATOM 700 C CA . TYR A 1 86 ? -0.354 1.464 -1.833 1.00 98.75 86 TYR A CA 1
ATOM 701 C C . TYR A 1 86 ? 0.799 0.791 -2.578 1.00 98.75 86 TYR A C 1
ATOM 703 O O . TYR A 1 86 ? 1.863 1.376 -2.795 1.00 98.75 86 TYR A O 1
ATOM 711 N N . ALA A 1 87 ? 0.600 -0.467 -2.961 1.00 98.12 87 ALA A N 1
ATOM 712 C CA . ALA A 1 87 ? 1.654 -1.306 -3.517 1.00 98.12 87 ALA A CA 1
ATOM 713 C C . ALA A 1 87 ? 1.777 -1.138 -5.045 1.00 98.12 87 ALA A C 1
ATOM 715 O O . ALA A 1 87 ? 1.485 -2.059 -5.808 1.00 98.12 87 ALA A O 1
ATOM 716 N N . ALA A 1 88 ? 2.198 0.036 -5.524 1.00 98.00 88 ALA A N 1
ATOM 717 C CA . ALA A 1 88 ? 2.282 0.309 -6.965 1.00 98.00 88 ALA A CA 1
ATOM 718 C C . ALA A 1 88 ? 3.484 -0.356 -7.647 1.00 98.00 88 ALA A C 1
ATOM 720 O O . ALA A 1 88 ? 3.386 -0.825 -8.783 1.00 98.00 88 ALA A O 1
ATOM 721 N N . GLY A 1 89 ? 4.608 -0.430 -6.939 1.00 95.75 89 GLY A N 1
ATOM 722 C CA . GLY A 1 89 ? 5.858 -1.024 -7.397 1.00 95.75 89 GLY A CA 1
ATOM 723 C C . GLY A 1 89 ? 6.811 -1.290 -6.235 1.00 95.75 89 GLY A C 1
ATOM 724 O O . GLY A 1 89 ? 6.378 -1.470 -5.097 1.00 95.75 89 GLY A O 1
ATOM 725 N N . GLY A 1 90 ? 8.110 -1.316 -6.528 1.00 93.81 90 GLY A N 1
ATOM 726 C CA . GLY A 1 90 ? 9.138 -1.755 -5.580 1.00 93.81 90 GLY A CA 1
ATOM 727 C C . GLY A 1 90 ? 9.392 -3.262 -5.656 1.00 93.81 90 GLY A C 1
ATOM 728 O O . GLY A 1 90 ? 8.629 -4.003 -6.276 1.00 93.81 90 GLY A O 1
ATOM 729 N N . ASP A 1 91 ? 10.505 -3.706 -5.079 1.00 92.88 91 ASP A N 1
ATOM 730 C CA . ASP A 1 91 ? 10.842 -5.127 -5.001 1.00 92.88 91 ASP A CA 1
ATOM 731 C C . ASP A 1 91 ? 10.195 -5.807 -3.781 1.00 92.88 91 ASP A C 1
ATOM 733 O O . ASP A 1 91 ? 9.634 -5.167 -2.891 1.00 92.88 91 ASP A O 1
ATOM 737 N N . GLU A 1 92 ? 10.236 -7.141 -3.763 1.00 95.00 92 GLU A N 1
ATOM 738 C CA . GLU A 1 92 ? 9.679 -7.946 -2.668 1.00 95.00 92 GLU A CA 1
ATOM 739 C C . GLU A 1 92 ? 10.325 -7.613 -1.322 1.00 95.00 92 GLU A C 1
ATOM 741 O O . GLU A 1 92 ? 9.656 -7.639 -0.291 1.00 95.00 92 GLU A O 1
ATOM 746 N N . GLU A 1 93 ? 11.617 -7.291 -1.318 1.00 95.88 93 GLU A N 1
ATOM 747 C CA . GLU A 1 93 ? 12.341 -6.968 -0.096 1.00 95.88 93 GLU A CA 1
ATOM 748 C C . GLU A 1 93 ? 11.828 -5.666 0.527 1.00 95.88 93 GLU A C 1
ATOM 750 O O . GLU A 1 93 ? 11.568 -5.639 1.731 1.00 95.88 93 GLU A O 1
ATOM 755 N N . LEU A 1 94 ? 11.594 -4.626 -0.277 1.00 96.81 94 LEU A N 1
ATOM 756 C CA . LEU A 1 94 ? 10.987 -3.378 0.176 1.00 96.81 94 LEU A CA 1
ATOM 757 C C . LEU A 1 94 ? 9.621 -3.612 0.813 1.00 96.81 94 LEU A C 1
ATOM 759 O O . LEU A 1 94 ? 9.407 -3.200 1.952 1.00 96.81 94 LEU A O 1
ATOM 763 N N . LEU A 1 95 ? 8.710 -4.295 0.119 1.00 97.50 95 LEU A N 1
ATOM 764 C CA . LEU A 1 95 ? 7.365 -4.501 0.658 1.00 97.50 95 LEU A CA 1
ATOM 765 C C . LEU A 1 95 ? 7.388 -5.315 1.945 1.00 97.50 95 LEU A C 1
ATOM 767 O O . LEU A 1 95 ? 6.673 -4.974 2.881 1.00 97.50 95 LEU A O 1
ATOM 771 N N . ARG A 1 96 ? 8.237 -6.348 2.019 1.00 96.88 96 ARG A N 1
ATOM 772 C CA . ARG A 1 96 ? 8.406 -7.144 3.240 1.00 96.88 96 ARG A CA 1
ATOM 773 C C . ARG A 1 96 ? 8.897 -6.301 4.412 1.00 96.88 96 ARG A C 1
ATOM 775 O O . ARG A 1 96 ? 8.383 -6.474 5.509 1.00 96.88 96 ARG A O 1
ATOM 782 N N . ASN A 1 97 ? 9.844 -5.393 4.177 1.00 97.06 97 ASN A N 1
ATOM 783 C CA . ASN A 1 97 ? 10.325 -4.480 5.214 1.00 97.06 97 ASN A CA 1
ATOM 784 C C . ASN A 1 97 ? 9.243 -3.501 5.677 1.00 97.06 97 ASN A C 1
ATOM 786 O O . ASN A 1 97 ? 9.244 -3.145 6.848 1.00 97.06 97 ASN A O 1
ATOM 790 N N . VAL A 1 98 ? 8.322 -3.085 4.802 1.00 97.94 98 VAL A N 1
ATOM 791 C CA . VAL A 1 98 ? 7.195 -2.218 5.184 1.00 97.94 98 VAL A CA 1
ATOM 792 C C . VAL A 1 98 ? 6.160 -2.995 6.003 1.00 97.94 98 VAL A C 1
ATOM 794 O O . VAL A 1 98 ? 5.852 -2.604 7.128 1.00 97.94 98 VAL A O 1
ATOM 797 N N . ILE A 1 99 ? 5.657 -4.121 5.483 1.00 97.31 99 ILE A N 1
ATOM 798 C CA . ILE A 1 99 ? 4.575 -4.881 6.138 1.00 97.31 99 ILE A CA 1
ATOM 799 C C . ILE A 1 99 ? 5.005 -5.529 7.459 1.00 97.31 99 ILE A C 1
ATOM 801 O O . ILE A 1 99 ? 4.158 -5.881 8.272 1.00 97.31 99 ILE A O 1
ATOM 805 N N . SER A 1 100 ? 6.311 -5.696 7.696 1.00 97.38 100 SER A N 1
ATOM 806 C CA . SER A 1 100 ? 6.814 -6.250 8.953 1.00 97.38 100 SER A CA 1
ATOM 807 C C . SER A 1 100 ? 6.783 -5.271 10.127 1.00 97.38 100 SER A C 1
ATOM 809 O O . SER A 1 100 ? 6.983 -5.711 11.256 1.00 97.38 100 SER A O 1
ATOM 811 N N . GLN A 1 101 ? 6.578 -3.968 9.890 1.00 97.62 101 GLN A N 1
ATOM 812 C CA . GLN A 1 101 ? 6.654 -2.956 10.955 1.00 97.62 101 GLN A CA 1
ATOM 813 C C . GLN A 1 101 ? 5.357 -2.829 11.755 1.00 97.62 101 GLN A C 1
ATOM 815 O O . GLN A 1 101 ? 5.388 -2.611 12.967 1.00 97.62 101 GLN A O 1
ATOM 820 N N . ARG A 1 102 ? 4.208 -2.934 11.079 1.00 97.31 102 ARG A N 1
ATOM 821 C CA . ARG A 1 102 ? 2.869 -2.748 11.652 1.00 97.31 102 ARG A CA 1
ATOM 822 C C . ARG A 1 102 ? 1.840 -3.585 10.892 1.00 97.31 102 ARG A C 1
ATOM 824 O O . ARG A 1 102 ? 2.075 -3.901 9.722 1.00 97.31 102 ARG A O 1
ATOM 831 N N . PRO A 1 103 ? 0.683 -3.898 11.508 1.00 97.75 103 PRO A N 1
ATOM 832 C CA . PRO A 1 103 ? -0.466 -4.412 10.770 1.00 97.75 103 PRO A CA 1
ATOM 833 C C . PRO A 1 103 ? -0.720 -3.565 9.521 1.00 97.75 103 PRO A C 1
ATOM 835 O O . PRO A 1 103 ? -0.661 -2.336 9.580 1.00 97.75 103 PRO A O 1
ATOM 838 N N . SER A 1 104 ? -0.927 -4.217 8.382 1.00 98.25 104 SER A N 1
ATOM 839 C CA . SER A 1 104 ? -0.884 -3.554 7.081 1.00 98.25 104 SER A CA 1
ATOM 840 C C . SER A 1 104 ? -2.074 -3.948 6.223 1.00 98.25 104 SER A C 1
ATOM 842 O O . SER A 1 104 ? -2.328 -5.130 6.030 1.00 98.25 104 SER A O 1
ATOM 844 N N . ILE A 1 105 ? -2.740 -2.952 5.644 1.00 98.69 105 ILE A N 1
ATOM 845 C CA . ILE A 1 105 ? -3.698 -3.137 4.552 1.00 98.69 105 ILE A CA 1
ATOM 846 C C . ILE A 1 105 ? -2.944 -2.873 3.250 1.00 98.69 105 ILE A C 1
ATOM 848 O O . ILE A 1 105 ? -2.433 -1.772 3.041 1.00 98.69 105 ILE A O 1
ATOM 852 N N . VAL A 1 106 ? -2.869 -3.869 2.371 1.00 98.69 106 VAL A N 1
ATOM 853 C CA . VAL A 1 106 ? -2.200 -3.763 1.071 1.00 98.69 106 VAL A CA 1
ATOM 854 C C . VAL A 1 106 ? -3.231 -3.407 0.010 1.00 98.69 106 VAL A C 1
ATOM 856 O O . VAL A 1 106 ? -3.966 -4.260 -0.481 1.00 98.69 106 VAL A O 1
ATOM 859 N N . PHE A 1 107 ? -3.283 -2.137 -0.364 1.00 98.75 107 PHE A N 1
ATOM 860 C CA . PHE A 1 107 ? -4.147 -1.648 -1.426 1.00 98.75 107 PHE A CA 1
ATOM 861 C C . PHE A 1 107 ? -3.465 -1.787 -2.794 1.00 98.75 107 PHE A C 1
ATOM 863 O O . PHE A 1 107 ? -2.350 -1.296 -3.015 1.00 98.75 107 PHE A O 1
ATOM 870 N N . VAL A 1 108 ? -4.156 -2.432 -3.734 1.00 98.25 108 VAL A N 1
ATOM 871 C CA . VAL A 1 108 ? -3.715 -2.593 -5.125 1.00 98.25 108 VAL A CA 1
ATOM 872 C C . VAL A 1 108 ? -4.759 -2.057 -6.100 1.00 98.25 108 VAL A C 1
ATOM 874 O O . VAL A 1 108 ? -5.947 -2.356 -5.985 1.00 98.25 108 VAL A O 1
ATOM 877 N N . ARG A 1 109 ? -4.316 -1.275 -7.092 1.00 96.50 109 ARG A N 1
ATOM 878 C CA . ARG A 1 109 ? -5.196 -0.721 -8.131 1.00 96.50 109 ARG A CA 1
ATOM 879 C C . ARG A 1 109 ? -5.287 -1.605 -9.363 1.00 96.50 109 ARG A C 1
ATOM 881 O O . ARG A 1 109 ? -4.277 -2.132 -9.841 1.00 96.50 109 ARG A O 1
ATOM 888 N N . HIS A 1 110 ? -6.494 -1.656 -9.926 1.00 93.44 110 HIS A N 1
ATOM 889 C CA . HIS A 1 110 ? -6.786 -2.318 -11.197 1.00 93.44 110 HIS A CA 1
ATOM 890 C C . HIS A 1 110 ? -7.526 -1.395 -12.185 1.00 93.44 110 HIS A C 1
ATOM 892 O O . HIS A 1 110 ? -7.225 -1.433 -13.377 1.00 93.44 110 HIS A O 1
ATOM 898 N N . LYS A 1 111 ? -8.470 -0.566 -11.718 1.00 92.50 111 LYS A N 1
ATOM 899 C CA . LYS A 1 111 ? -9.389 0.238 -12.544 1.00 92.50 111 LYS A CA 1
ATOM 900 C C . LYS A 1 111 ? -9.514 1.717 -12.144 1.00 92.50 111 LYS A C 1
ATOM 902 O O . LYS A 1 111 ? -9.801 2.524 -13.022 1.00 92.50 111 LYS A O 1
ATOM 907 N N . SER A 1 112 ? -9.324 2.099 -10.879 1.00 92.12 112 SER A N 1
ATOM 908 C CA . SER A 1 112 ? -9.495 3.492 -10.402 1.00 92.12 112 SER A CA 1
ATOM 909 C C . SER A 1 112 ? -8.348 4.446 -10.755 1.00 92.12 112 SER A C 1
ATOM 911 O O . SER A 1 112 ? -8.413 5.641 -10.463 1.00 92.12 112 SER A O 1
ATOM 913 N N . GLY A 1 113 ? -7.288 3.933 -11.375 1.00 93.44 113 GLY A N 1
ATOM 914 C CA . GLY A 1 113 ? -6.067 4.673 -11.654 1.00 93.44 113 GLY A CA 1
ATOM 915 C C . GLY A 1 113 ? -5.040 3.805 -12.387 1.00 93.44 113 GLY A C 1
ATOM 916 O O . GLY A 1 113 ? -5.426 2.842 -13.060 1.00 93.44 113 GLY A O 1
ATOM 917 N N . PRO A 1 114 ? -3.737 4.117 -12.281 1.00 94.81 114 PRO A N 1
ATOM 918 C CA . PRO A 1 114 ? -2.693 3.292 -12.870 1.00 94.81 114 PRO A CA 1
ATOM 919 C C . PRO A 1 114 ? -2.730 1.884 -12.267 1.00 94.81 114 PRO A C 1
ATOM 921 O O . PRO A 1 114 ? -2.844 1.720 -11.055 1.00 94.81 114 PRO A O 1
ATOM 924 N N . ILE A 1 115 ? -2.601 0.856 -13.107 1.00 95.94 115 ILE A N 1
ATOM 925 C CA . ILE A 1 115 ? -2.503 -0.526 -12.624 1.00 95.94 115 ILE A CA 1
ATOM 926 C C . ILE A 1 115 ? -1.255 -0.695 -11.753 1.00 95.94 115 ILE A C 1
ATOM 928 O O . ILE A 1 115 ? -0.192 -0.158 -12.069 1.00 95.94 115 ILE A O 1
ATOM 932 N N . TYR A 1 116 ? -1.364 -1.433 -10.655 1.00 97.50 116 TYR A N 1
ATOM 933 C CA . TYR A 1 116 ? -0.244 -1.668 -9.743 1.00 97.50 116 TYR A CA 1
ATOM 934 C C . TYR A 1 116 ? 0.457 -2.987 -10.061 1.00 97.50 116 TYR A C 1
ATOM 936 O O . TYR A 1 116 ? -0.205 -3.977 -10.361 1.00 97.50 116 TYR A O 1
ATOM 944 N N . LEU A 1 117 ? 1.790 -3.038 -9.941 1.00 96.38 117 LEU A N 1
ATOM 945 C CA . LEU A 1 117 ? 2.546 -4.288 -10.101 1.00 96.38 117 LEU A CA 1
ATOM 946 C C . LEU A 1 117 ? 2.021 -5.369 -9.153 1.00 96.38 117 LEU A C 1
ATOM 948 O O . LEU A 1 117 ? 1.818 -6.517 -9.535 1.00 96.38 117 LEU A O 1
ATOM 952 N N . TRP A 1 118 ? 1.770 -5.003 -7.900 1.00 97.62 118 TRP A N 1
ATOM 953 C CA . TRP A 1 118 ? 1.399 -5.973 -6.880 1.00 97.62 118 TRP A CA 1
ATOM 954 C C . TRP A 1 118 ? -0.028 -6.505 -7.030 1.00 97.62 118 TRP A C 1
ATOM 956 O O . TRP A 1 118 ? -0.328 -7.541 -6.443 1.00 97.62 118 TRP A O 1
ATOM 966 N N . TYR A 1 119 ? -0.864 -5.906 -7.888 1.00 97.25 119 TYR A N 1
ATOM 967 C CA . TYR A 1 119 ? -2.112 -6.540 -8.328 1.00 97.25 119 TYR A CA 1
ATOM 968 C C . TYR A 1 119 ? -1.845 -7.877 -9.042 1.00 97.25 119 TYR A C 1
ATOM 970 O O . TYR A 1 119 ? -2.577 -8.843 -8.849 1.00 97.25 119 TYR A O 1
ATOM 978 N N . GLU A 1 120 ? -0.763 -7.956 -9.823 1.00 95.31 120 GLU A N 1
ATOM 979 C CA . GLU A 1 120 ? -0.361 -9.170 -10.539 1.00 95.31 120 GLU A CA 1
ATOM 980 C C . GLU A 1 120 ? 0.234 -10.220 -9.587 1.00 95.31 120 GLU A C 1
ATOM 982 O O . GLU A 1 120 ? -0.061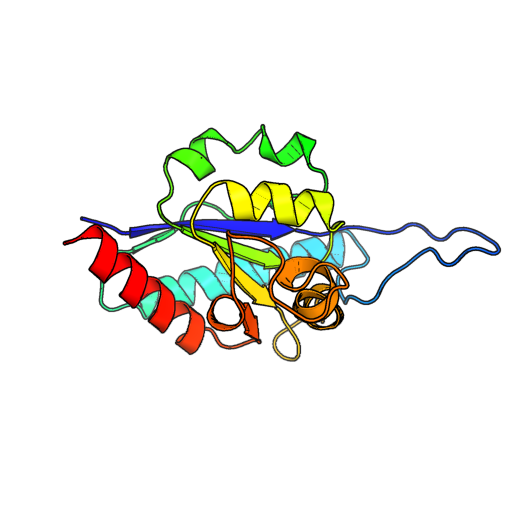 -11.411 -9.699 1.00 95.31 120 GLU A O 1
ATOM 987 N N . ILE A 1 121 ? 1.094 -9.793 -8.652 1.00 96.50 121 ILE A N 1
ATOM 988 C CA . ILE A 1 121 ? 2.030 -10.713 -7.984 1.00 96.50 121 ILE A CA 1
ATOM 989 C C . ILE A 1 121 ? 1.967 -10.760 -6.451 1.00 96.50 121 ILE A C 1
ATOM 991 O O . ILE A 1 121 ? 2.694 -11.573 -5.873 1.00 96.50 121 ILE A O 1
ATOM 995 N N . ALA A 1 122 ? 1.119 -9.981 -5.765 1.00 97.38 122 ALA A N 1
ATOM 996 C CA . ALA A 1 122 ? 1.041 -10.007 -4.292 1.00 97.38 122 ALA A CA 1
ATOM 997 C C . ALA A 1 122 ? 0.794 -11.417 -3.745 1.00 97.38 122 ALA A C 1
ATOM 999 O O . ALA A 1 122 ? 1.509 -11.880 -2.858 1.00 97.38 122 ALA A O 1
ATOM 1000 N N . HIS A 1 123 ? -0.152 -12.145 -4.333 1.00 96.44 123 HIS A N 1
ATOM 1001 C CA . HIS A 1 123 ? -0.491 -13.490 -3.888 1.00 96.44 123 HIS A CA 1
ATOM 1002 C C . HIS A 1 123 ? 0.673 -14.498 -4.036 1.00 96.44 123 HIS A C 1
ATOM 1004 O O . HIS A 1 123 ? 1.113 -15.056 -3.025 1.00 96.44 123 HIS A O 1
ATOM 1010 N N . PRO A 1 124 ? 1.228 -14.752 -5.241 1.00 96.81 124 PRO A N 1
ATOM 1011 C CA . PRO A 1 124 ? 2.305 -15.730 -5.399 1.00 96.81 124 PRO A CA 1
ATOM 1012 C C . PRO A 1 124 ? 3.651 -15.272 -4.817 1.00 96.81 124 PRO A C 1
ATOM 1014 O O . PRO A 1 124 ? 4.429 -16.115 -4.372 1.00 96.81 124 PRO A O 1
ATOM 1017 N N . THR A 1 125 ? 3.947 -13.969 -4.822 1.00 95.94 125 THR A N 1
ATOM 1018 C CA . THR A 1 125 ? 5.278 -13.455 -4.458 1.00 95.94 125 THR A CA 1
ATOM 1019 C C . THR A 1 125 ? 5.345 -12.967 -3.017 1.00 95.94 125 THR A C 1
ATOM 1021 O O . THR A 1 125 ? 6.222 -13.410 -2.282 1.00 95.94 125 THR A O 1
ATOM 1024 N N . LEU A 1 126 ? 4.425 -12.101 -2.583 1.00 96.38 126 LEU A N 1
ATOM 1025 C CA . LEU A 1 126 ? 4.484 -11.500 -1.246 1.00 96.38 126 LEU A CA 1
ATOM 1026 C C . LEU A 1 126 ? 3.922 -12.439 -0.171 1.00 96.38 126 LEU A C 1
ATOM 1028 O O . LEU A 1 126 ? 4.574 -12.672 0.844 1.00 96.38 126 LEU A O 1
ATOM 1032 N N . ILE A 1 127 ? 2.738 -13.012 -0.414 1.00 97.44 127 ILE A N 1
ATOM 1033 C CA . ILE A 1 127 ? 2.013 -13.824 0.575 1.00 97.44 127 ILE A CA 1
ATOM 1034 C C . ILE A 1 127 ? 2.565 -15.252 0.630 1.00 97.44 127 ILE A C 1
ATOM 1036 O O . ILE A 1 127 ? 2.976 -15.729 1.690 1.00 97.44 127 ILE A O 1
ATOM 1040 N N . ARG A 1 128 ? 2.593 -15.940 -0.518 1.00 97.00 128 ARG A N 1
ATOM 1041 C CA . ARG A 1 128 ? 3.007 -17.353 -0.600 1.00 97.00 128 ARG A CA 1
ATOM 1042 C C . ARG A 1 128 ? 4.505 -17.551 -0.771 1.00 97.00 128 ARG A C 1
ATOM 1044 O O . ARG A 1 128 ? 4.985 -18.674 -0.664 1.00 97.00 128 ARG A O 1
ATOM 1051 N N . ARG A 1 129 ? 5.257 -16.490 -1.074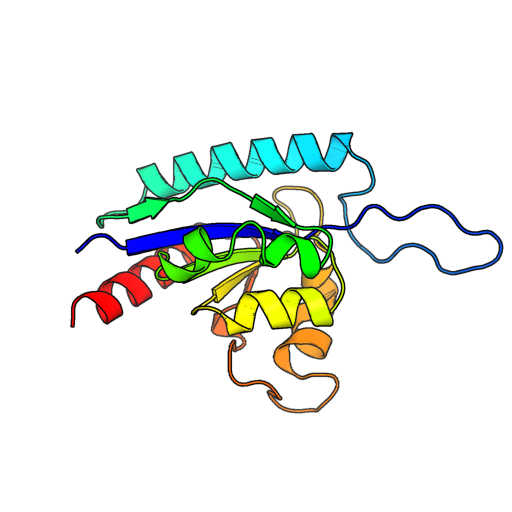 1.00 95.19 129 ARG A N 1
ATOM 1052 C CA . ARG A 1 129 ? 6.713 -16.532 -1.309 1.00 95.19 129 ARG A CA 1
ATOM 1053 C C . ARG A 1 129 ? 7.154 -17.671 -2.233 1.00 95.19 129 ARG A C 1
ATOM 1055 O O . ARG A 1 129 ? 8.142 -18.351 -1.967 1.00 95.19 129 ARG A O 1
ATOM 1062 N N . ARG A 1 130 ? 6.424 -17.852 -3.338 1.00 95.94 130 ARG A N 1
ATOM 1063 C CA . ARG A 1 130 ? 6.650 -18.905 -4.346 1.00 95.94 130 ARG A CA 1
ATOM 1064 C C . ARG A 1 130 ? 6.539 -20.330 -3.782 1.00 95.94 130 ARG A C 1
ATOM 1066 O O . ARG A 1 130 ? 7.163 -21.247 -4.305 1.00 95.94 130 ARG A O 1
ATOM 1073 N N . THR A 1 131 ? 5.747 -20.507 -2.729 1.00 95.94 131 THR A N 1
ATOM 1074 C CA . THR A 1 131 ? 5.345 -21.808 -2.180 1.00 95.94 131 THR A CA 1
ATOM 1075 C C . THR A 1 131 ? 3.855 -22.043 -2.411 1.00 95.94 131 THR A C 1
ATOM 1077 O O . THR A 1 131 ? 3.171 -21.183 -2.979 1.00 95.94 131 THR A O 1
ATOM 1080 N N . ASP A 1 132 ? 3.349 -23.202 -1.982 1.00 94.00 132 ASP A N 1
ATOM 1081 C CA . ASP A 1 132 ? 1.932 -23.504 -2.127 1.00 94.00 132 ASP A CA 1
ATOM 1082 C C . ASP A 1 132 ? 1.030 -22.923 -1.029 1.00 94.00 132 ASP A C 1
ATOM 1084 O O . ASP A 1 132 ? -0.154 -22.701 -1.275 1.00 94.00 132 ASP A O 1
ATOM 1088 N N . GLU A 1 133 ? 1.600 -22.541 0.110 1.00 95.06 133 GLU A N 1
ATOM 1089 C CA . GLU A 1 133 ? 0.886 -22.044 1.290 1.00 95.06 133 GLU A CA 1
ATOM 1090 C C . GLU A 1 133 ? 1.338 -20.621 1.657 1.00 95.06 133 GLU A C 1
ATOM 1092 O O . GLU A 1 133 ? 2.282 -20.080 1.075 1.00 95.06 133 GLU A O 1
ATOM 1097 N N . ILE A 1 134 ? 0.673 -19.980 2.624 1.00 96.00 134 ILE A N 1
ATOM 1098 C CA . ILE A 1 134 ? 1.154 -18.708 3.187 1.00 96.00 134 ILE A CA 1
ATOM 1099 C C . ILE A 1 134 ? 2.520 -18.942 3.852 1.00 96.00 134 ILE A C 1
ATOM 1101 O O . ILE A 1 134 ? 2.669 -19.817 4.702 1.00 96.00 134 ILE A O 1
ATOM 1105 N N . ALA A 1 135 ? 3.521 -18.140 3.476 1.00 95.56 135 ALA A N 1
ATOM 1106 C CA . ALA A 1 135 ? 4.920 -18.349 3.867 1.00 95.56 135 ALA A CA 1
ATOM 1107 C C . ALA A 1 135 ? 5.548 -17.145 4.597 1.00 95.56 135 ALA A C 1
ATOM 1109 O O . ALA A 1 135 ? 6.776 -17.031 4.695 1.00 95.56 135 ALA A O 1
ATOM 1110 N N . GLN A 1 136 ? 4.721 -16.222 5.089 1.00 92.75 136 GLN A N 1
ATOM 1111 C CA . GLN A 1 136 ? 5.130 -15.114 5.954 1.00 92.75 136 GLN A CA 1
ATOM 1112 C C . GLN A 1 136 ? 4.018 -14.767 6.965 1.00 92.75 136 GLN A C 1
ATOM 1114 O O . GLN A 1 136 ? 2.866 -15.114 6.711 1.00 92.75 136 GLN A O 1
ATOM 1119 N N . PRO A 1 137 ? 4.346 -14.134 8.108 1.00 95.38 137 PRO A N 1
ATOM 1120 C CA . PRO A 1 137 ? 3.414 -14.002 9.232 1.00 95.38 137 PRO A CA 1
ATOM 1121 C C . PRO A 1 137 ? 2.655 -12.666 9.307 1.00 95.38 137 PRO A C 1
ATOM 1123 O O . PRO A 1 137 ? 1.859 -12.489 10.222 1.00 95.38 137 PRO A O 1
ATOM 1126 N N . TRP A 1 138 ? 2.947 -11.700 8.436 1.00 96.00 138 TRP A N 1
ATOM 1127 C CA . TRP A 1 138 ? 2.526 -10.304 8.595 1.00 96.00 138 TRP A CA 1
ATOM 1128 C C . TRP A 1 138 ? 1.204 -9.973 7.909 1.00 96.00 138 TRP A C 1
ATOM 1130 O O . TRP A 1 138 ? 0.465 -9.135 8.413 1.00 96.00 138 TRP A O 1
ATOM 1140 N N . ILE A 1 139 ? 0.924 -10.611 6.770 1.00 96.81 139 ILE A N 1
ATOM 1141 C CA . ILE A 1 139 ? -0.313 -10.410 6.001 1.00 96.81 139 ILE A CA 1
ATOM 1142 C C . ILE A 1 139 ? -0.904 -11.744 5.520 1.00 96.81 139 ILE A C 1
ATOM 1144 O O . ILE A 1 139 ? -0.187 -12.725 5.327 1.00 96.81 139 ILE A O 1
ATOM 1148 N N . GLY A 1 140 ? -2.203 -11.788 5.273 1.00 96.25 140 GLY A N 1
ATOM 1149 C CA . GLY A 1 140 ? -2.925 -12.877 4.626 1.00 96.25 140 GLY A CA 1
ATOM 1150 C C . GLY A 1 140 ? -3.618 -12.420 3.345 1.00 96.25 140 GLY A C 1
ATOM 1151 O O . GLY A 1 140 ? -3.348 -11.346 2.809 1.00 96.25 140 GLY A O 1
ATOM 1152 N N . TYR A 1 141 ? -4.525 -13.253 2.838 1.00 95.62 141 TYR A N 1
ATOM 1153 C CA . TYR A 1 141 ? -5.342 -12.905 1.671 1.00 95.62 141 TYR A CA 1
ATOM 1154 C C . TYR A 1 141 ? -6.296 -11.753 1.972 1.00 95.62 141 TYR A C 1
ATOM 1156 O O . TYR A 1 141 ? -6.459 -10.863 1.143 1.00 95.62 141 TYR A O 1
ATOM 1164 N N . ASP A 1 142 ? -6.865 -11.750 3.177 1.00 95.75 142 ASP A N 1
ATOM 1165 C CA . ASP A 1 142 ? -7.820 -10.736 3.604 1.00 95.75 142 ASP A CA 1
ATOM 1166 C C . ASP A 1 142 ? -7.178 -9.360 3.775 1.00 95.75 142 ASP A C 1
ATOM 1168 O O . ASP A 1 142 ? -7.890 -8.370 3.719 1.00 95.75 142 ASP A O 1
ATOM 1172 N N . ASP A 1 143 ? -5.856 -9.254 3.913 1.00 97.50 143 ASP A N 1
ATOM 1173 C CA . ASP A 1 143 ? -5.171 -7.963 4.051 1.00 97.50 143 ASP A CA 1
ATOM 1174 C C . ASP A 1 143 ? -4.947 -7.251 2.708 1.00 97.50 143 ASP A C 1
ATOM 1176 O O . ASP A 1 143 ? -4.564 -6.079 2.688 1.00 97.50 143 ASP A O 1
ATOM 1180 N N . VAL A 1 144 ? -5.198 -7.924 1.578 1.00 98.19 144 VAL A N 1
ATOM 1181 C CA . VAL A 1 144 ? -5.101 -7.325 0.242 1.00 98.19 144 VAL A CA 1
ATOM 1182 C C . VAL A 1 144 ? -6.461 -6.796 -0.194 1.00 98.19 144 VAL A C 1
ATOM 1184 O O . VAL A 1 144 ? -7.430 -7.544 -0.297 1.00 98.19 144 VAL A O 1
ATOM 1187 N N . VAL A 1 145 ? -6.516 -5.506 -0.515 1.00 98.44 145 VAL A N 1
ATOM 1188 C CA . VAL A 1 145 ? -7.714 -4.836 -1.023 1.00 98.44 145 VAL A CA 1
ATOM 1189 C C . VAL A 1 145 ? -7.500 -4.448 -2.477 1.00 98.44 145 VAL A C 1
ATOM 1191 O O . VAL A 1 145 ? -6.575 -3.702 -2.805 1.00 98.44 145 VAL A O 1
ATOM 1194 N N . VAL A 1 146 ? -8.373 -4.943 -3.352 1.00 97.94 146 VAL A N 1
ATOM 1195 C CA . VAL A 1 146 ? -8.351 -4.616 -4.778 1.00 97.94 146 VAL A CA 1
ATOM 1196 C C . VAL A 1 146 ? -9.343 -3.498 -5.041 1.00 97.94 146 VAL A C 1
ATOM 1198 O O . VAL A 1 146 ? -10.524 -3.741 -5.259 1.00 97.94 146 VAL A O 1
ATOM 1201 N N . ASP A 1 147 ? -8.824 -2.278 -5.088 1.00 96.12 147 ASP A N 1
ATOM 1202 C CA . ASP A 1 147 ? -9.516 -1.142 -5.688 1.00 96.12 147 ASP A CA 1
ATOM 1203 C C . ASP A 1 147 ? -10.886 -0.765 -5.084 1.00 96.12 147 ASP A C 1
ATOM 1205 O O . ASP A 1 147 ? -11.769 -0.255 -5.774 1.00 96.12 147 ASP A O 1
ATOM 1209 N N . ASP A 1 148 ? -11.072 -1.025 -3.787 1.00 97.38 148 ASP A N 1
ATOM 1210 C CA . ASP A 1 148 ? -12.315 -0.751 -3.066 1.00 97.38 148 ASP A CA 1
ATOM 1211 C C . ASP A 1 148 ? -12.028 -0.076 -1.714 1.00 97.38 148 ASP A C 1
ATOM 1213 O O . ASP A 1 148 ? -11.555 -0.685 -0.756 1.00 97.38 148 ASP A O 1
ATOM 1217 N N . TYR A 1 149 ? -12.336 1.217 -1.614 1.00 97.06 149 TYR A N 1
ATOM 1218 C CA . TYR A 1 149 ? -12.163 1.972 -0.372 1.00 97.06 149 TYR A CA 1
ATOM 1219 C C . TYR A 1 149 ? -13.189 1.631 0.715 1.00 97.06 149 TYR A C 1
ATOM 1221 O O . TYR A 1 149 ? -12.910 1.844 1.895 1.00 97.06 149 TYR A O 1
ATOM 1229 N N . GLY A 1 150 ? -14.351 1.076 0.364 1.00 97.44 150 GLY A N 1
ATOM 1230 C CA . GLY A 1 150 ? -15.295 0.536 1.343 1.00 97.44 150 GLY A CA 1
ATOM 1231 C C . GLY A 1 150 ? -14.696 -0.658 2.087 1.00 97.44 150 GLY A C 1
ATOM 1232 O O . GLY A 1 150 ? -14.806 -0.753 3.312 1.00 97.44 150 GLY A O 1
ATOM 1233 N N . GLU A 1 151 ? -13.971 -1.510 1.366 1.00 97.88 151 GLU A N 1
ATOM 1234 C CA . GLU A 1 151 ? -13.198 -2.611 1.937 1.00 97.88 151 GLU A CA 1
ATOM 1235 C C . GLU A 1 151 ? -12.027 -2.143 2.818 1.00 97.88 151 GLU A C 1
ATOM 1237 O O . GLU A 1 151 ? -11.756 -2.767 3.852 1.00 97.88 151 GLU A O 1
ATOM 1242 N N . VAL A 1 152 ? -11.367 -1.033 2.463 1.00 98.25 152 VAL A N 1
ATOM 1243 C CA . VAL A 1 152 ? -10.364 -0.388 3.333 1.00 98.25 152 VAL A CA 1
ATOM 1244 C C . VAL A 1 152 ? -11.017 0.102 4.628 1.00 98.25 152 VAL A C 1
ATOM 1246 O O . VAL A 1 152 ? -10.538 -0.216 5.717 1.00 98.25 152 VAL A O 1
ATOM 1249 N N . ILE A 1 153 ? -12.135 0.832 4.534 1.00 98.12 153 ILE A N 1
ATOM 1250 C CA . ILE A 1 153 ? -12.863 1.361 5.701 1.00 98.12 153 ILE A CA 1
ATOM 1251 C C . ILE A 1 153 ? -13.293 0.230 6.637 1.00 98.12 153 ILE A C 1
ATOM 1253 O O . ILE A 1 153 ? -13.141 0.350 7.854 1.00 98.12 153 ILE A O 1
ATOM 1257 N N . TRP A 1 154 ? -13.803 -0.876 6.092 1.00 97.19 154 TRP A N 1
ATOM 1258 C CA . TRP A 1 154 ? -14.214 -2.031 6.888 1.00 97.19 154 TRP A CA 1
ATOM 1259 C C . TRP A 1 154 ? -13.061 -2.603 7.727 1.00 97.19 154 TRP A C 1
ATOM 1261 O O . TRP A 1 154 ? -13.234 -2.839 8.926 1.00 97.19 154 TRP A O 1
ATOM 1271 N N . ARG A 1 155 ? -11.870 -2.751 7.139 1.00 97.94 155 ARG A N 1
ATOM 1272 C CA . ARG A 1 155 ? -10.672 -3.241 7.841 1.00 97.94 155 ARG A CA 1
ATOM 1273 C C . ARG A 1 155 ? -10.148 -2.244 8.865 1.00 97.94 155 ARG A C 1
ATOM 1275 O O . ARG A 1 155 ? -9.839 -2.630 9.989 1.00 97.94 155 ARG A O 1
ATOM 1282 N N . LEU A 1 156 ? -10.122 -0.954 8.529 1.00 97.94 156 LEU A N 1
ATOM 1283 C CA . LEU A 1 156 ? -9.776 0.096 9.491 1.00 97.94 156 LEU A CA 1
ATOM 1284 C C . LEU A 1 156 ? -10.736 0.100 10.688 1.00 97.94 156 LEU A C 1
ATOM 1286 O O . LEU A 1 156 ? -10.290 0.230 11.826 1.00 97.94 156 LEU A O 1
ATOM 1290 N N . ARG A 1 157 ? -12.036 -0.132 10.465 1.00 97.44 157 ARG A N 1
ATOM 1291 C CA . ARG A 1 157 ? -13.013 -0.285 11.552 1.00 97.44 157 ARG A CA 1
ATOM 1292 C C . ARG A 1 157 ? -12.699 -1.498 12.434 1.00 97.44 157 ARG A C 1
ATOM 1294 O O . ARG A 1 157 ? -12.826 -1.405 13.654 1.00 97.44 157 ARG A O 1
ATOM 1301 N N . ALA A 1 158 ? -12.265 -2.615 11.849 1.00 96.75 158 ALA A N 1
ATOM 1302 C CA . ALA A 1 158 ? -11.845 -3.792 12.611 1.00 96.75 158 ALA A CA 1
ATOM 1303 C C . ALA A 1 158 ? -10.609 -3.501 13.484 1.00 96.75 158 ALA A C 1
ATOM 1305 O O . ALA A 1 158 ? -10.621 -3.809 14.677 1.00 96.75 158 ALA A O 1
ATOM 1306 N N . TYR A 1 159 ? -9.588 -2.831 12.937 1.00 97.12 159 TYR A N 1
ATOM 1307 C CA . TYR A 1 159 ? -8.414 -2.402 13.709 1.00 97.12 159 TYR A CA 1
ATOM 1308 C C . TYR A 1 159 ? -8.762 -1.397 14.806 1.00 97.12 159 TYR A C 1
ATOM 1310 O O . TYR A 1 159 ? -8.237 -1.492 15.915 1.00 97.12 159 TYR A O 1
ATOM 1318 N N . TYR A 1 160 ? -9.681 -0.467 14.537 1.00 97.81 160 TYR A N 1
ATOM 1319 C CA . TYR A 1 160 ? -10.205 0.432 15.561 1.00 97.81 160 TYR A CA 1
ATOM 1320 C C . TYR A 1 160 ? -10.848 -0.351 16.712 1.00 97.81 160 TYR A C 1
ATOM 1322 O O . TYR A 1 160 ? -10.576 -0.057 17.875 1.00 97.81 160 TYR A O 1
ATOM 1330 N N . GLY A 1 161 ? -11.658 -1.368 16.402 1.00 96.56 161 GLY A N 1
ATOM 1331 C CA . GLY A 1 161 ? -12.236 -2.263 17.404 1.00 96.56 161 GLY A CA 1
ATOM 1332 C C . GLY A 1 161 ? -11.164 -2.934 18.262 1.00 96.56 161 GLY A C 1
ATOM 1333 O O . GLY A 1 161 ? -11.213 -2.820 19.482 1.00 96.56 161 GLY A O 1
ATOM 1334 N N . LEU A 1 162 ? -10.157 -3.541 17.624 1.00 95.62 162 LEU A N 1
ATOM 1335 C CA . LEU A 1 162 ? -9.042 -4.212 18.302 1.00 95.62 162 LEU A CA 1
ATOM 1336 C C . LEU A 1 162 ? -8.212 -3.265 19.186 1.00 95.62 162 LEU A C 1
ATOM 1338 O O . LEU A 1 162 ? -7.767 -3.652 20.259 1.00 95.62 162 LEU A O 1
ATOM 1342 N N . LYS A 1 163 ? -8.004 -2.014 18.762 1.00 95.44 163 LYS A N 1
ATOM 1343 C CA . LYS A 1 163 ? -7.261 -1.019 19.553 1.00 95.44 163 LYS A CA 1
ATOM 1344 C C . LYS A 1 163 ? -7.994 -0.607 20.836 1.00 95.44 163 LYS A C 1
ATOM 1346 O O . LYS A 1 163 ? -7.360 -0.160 21.787 1.00 95.44 163 LYS A O 1
ATOM 1351 N N . ASN A 1 164 ? -9.325 -0.682 20.843 1.00 92.62 164 ASN A N 1
ATOM 1352 C CA . ASN A 1 164 ? -10.161 -0.198 21.944 1.00 92.62 164 ASN A CA 1
ATOM 1353 C C . ASN A 1 164 ? -10.739 -1.336 22.813 1.00 92.62 164 ASN A C 1
ATOM 1355 O O . ASN A 1 164 ? -11.670 -1.084 23.580 1.00 92.62 164 ASN A O 1
ATOM 1359 N N . THR A 1 165 ? -10.197 -2.552 22.703 1.00 86.56 165 THR A N 1
ATOM 1360 C CA . THR A 1 165 ? -10.420 -3.663 23.649 1.00 86.56 165 THR A CA 1
ATOM 1361 C C . THR A 1 165 ? -9.297 -3.743 24.666 1.00 86.56 165 THR A C 1
ATOM 1363 O O . THR A 1 165 ? -9.614 -3.854 25.870 1.00 86.56 165 THR A O 1
#

Radius of gyration: 15.59 Å; chains: 1; bounding box: 37×37×48 Å

pLDDT: mean 95.97, std 2.68, range [85.62, 98.81]

Secondary structure (DSSP, 8-state):
-PEEEEEEEE---PPP-TTS----S-S--SHHHHHHHHHHHHHHHHHHHHH-SS-EEEPPPEEE-STHHHHTTHHHHHH-SEEEEEESS--HHHHHHHHTTS-EEEEE-SSSSSPPHHHHHIIIIIISTTSSS---SS--STTEEES-HHHHHHHHHHHHHHHT-

Sequence (165 aa):
MELIVKPILTYNIYKRREATSWRPWGGIQTESDLAEERMRIEEEISDLSAKVDFPLRMLPLTCIRRIKELDDVMDDVESSDVILLYAAGGDEELLRNVISQRPSIVFVRHKSGPIYLWYEIAHPTLIRRRTDEIAQPWIGYDDVVVDDYGEVIWRLRAYYGLKNT

Foldseek 3Di:
DAAEEEEEEEDEAWDDDPPDDTDFAKQDHDPVLVVVVLVVVVVVVVVLCVPAPGHYDYDRYYYDHDQVVCVVCLVSLQPHAEYEYAQQDHDLVNVCSSLVSHQYQYEAEDPPGMGGNCVVPCVCPNQQVVHPHGDDDRDDPLSYDYPDSVSVSVVSVVSVVVVVD